Protein AF-A0A7V2SW60-F1 (afdb_monomer_lite)

Radius of gyration: 20.97 Å; chains: 1; bounding box: 50×70×47 Å

Sequence (170 aa):
MKTIRQTLILSFCLVLLAACQKANKKLVVEPDNLNSLYTKTAQTLFTARPTSATMLGVDKDLAGGNYNNRLEDYSPKSENQLRQSLLNLNIAYKKNKNNDVNKDVMQVLSRYFAGNEEFPIGYIDTWMGLSPFIVNQINGPLIDVPNIMITNQQINDIKDAKDYIARLDH

Structure (mmCIF, N/CA/C/O backbone):
data_AF-A0A7V2SW60-F1
#
_entry.id   AF-A0A7V2SW60-F1
#
loop_
_atom_site.group_PDB
_atom_site.id
_atom_site.type_symbol
_atom_site.label_atom_id
_atom_site.label_alt_id
_atom_site.label_comp_id
_atom_site.label_asym_id
_atom_site.label_entity_id
_atom_site.label_seq_id
_atom_site.pdbx_PDB_ins_code
_atom_site.Cartn_x
_atom_site.Cartn_y
_atom_site.Cartn_z
_atom_site.occupancy
_atom_site.B_iso_or_equiv
_atom_site.auth_seq_id
_atom_site.auth_comp_id
_atom_site.auth_asym_id
_atom_site.auth_atom_id
_atom_site.pdbx_PDB_model_num
ATOM 1 N N . MET A 1 1 ? -26.008 -54.255 8.863 1.00 52.81 1 MET A N 1
ATOM 2 C CA . MET A 1 1 ? -25.681 -53.389 7.699 1.00 52.81 1 MET A CA 1
ATOM 3 C C . MET A 1 1 ? -26.043 -51.902 7.846 1.00 52.81 1 MET A C 1
ATOM 5 O O . MET A 1 1 ? -25.501 -51.115 7.083 1.00 52.81 1 MET A O 1
ATOM 9 N N . LYS A 1 2 ? -26.904 -51.469 8.788 1.00 49.66 2 LYS A N 1
ATOM 10 C CA . LYS A 1 2 ? -27.231 -50.032 8.976 1.00 49.66 2 LYS A CA 1
ATOM 11 C C . LYS A 1 2 ? -26.150 -49.219 9.714 1.00 49.66 2 LYS A C 1
ATOM 13 O O . LYS A 1 2 ? -26.006 -48.034 9.445 1.00 49.66 2 LYS A O 1
ATOM 18 N N . THR A 1 3 ? -25.351 -49.855 10.567 1.00 51.31 3 THR A N 1
ATOM 19 C CA . THR A 1 3 ? -24.321 -49.203 11.396 1.00 51.31 3 THR A CA 1
ATOM 20 C C . THR A 1 3 ? -23.065 -48.797 10.618 1.00 51.31 3 THR A C 1
ATOM 22 O O . THR A 1 3 ? -22.573 -47.694 10.807 1.00 51.31 3 THR A O 1
ATOM 25 N N . ILE A 1 4 ? -22.610 -49.604 9.652 1.00 52.66 4 ILE A N 1
ATOM 26 C CA . ILE A 1 4 ? -21.401 -49.316 8.847 1.00 52.66 4 ILE A CA 1
ATOM 27 C C . ILE A 1 4 ? -21.591 -48.086 7.935 1.00 52.66 4 ILE A C 1
ATOM 29 O O . ILE A 1 4 ? -20.662 -47.310 7.725 1.00 52.66 4 ILE A O 1
ATOM 33 N N . ARG A 1 5 ? -22.816 -47.852 7.438 1.00 48.59 5 ARG A N 1
ATOM 34 C CA . ARG A 1 5 ? -23.149 -46.677 6.612 1.00 48.59 5 ARG A CA 1
ATOM 35 C C . ARG A 1 5 ? -23.108 -45.367 7.406 1.00 48.59 5 ARG A C 1
ATOM 37 O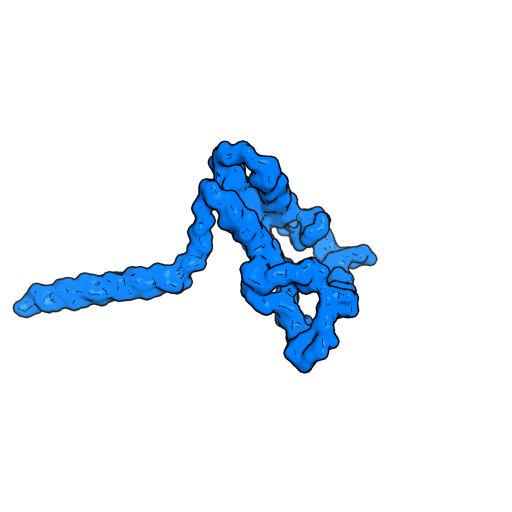 O . ARG A 1 5 ? -22.718 -44.347 6.853 1.00 48.59 5 ARG A O 1
ATOM 44 N N . GLN A 1 6 ? -23.474 -45.389 8.688 1.00 50.78 6 GLN A N 1
ATOM 45 C CA . GLN A 1 6 ? -23.457 -44.196 9.542 1.00 50.78 6 GLN A CA 1
ATOM 46 C C . GLN A 1 6 ? -22.033 -43.812 9.964 1.00 50.78 6 GLN A C 1
ATOM 48 O O . GLN A 1 6 ? -21.709 -42.627 9.998 1.00 50.78 6 GLN A O 1
ATOM 53 N N . THR A 1 7 ? -21.155 -44.793 10.192 1.00 50.09 7 THR A N 1
ATOM 54 C CA . THR A 1 7 ? -19.746 -44.537 10.530 1.00 50.09 7 THR A CA 1
ATOM 55 C C . THR A 1 7 ? -18.959 -43.974 9.340 1.00 50.09 7 THR A C 1
ATOM 57 O O . THR A 1 7 ? -18.138 -43.078 9.523 1.00 50.09 7 THR A O 1
ATOM 60 N N . LEU A 1 8 ? -19.251 -44.425 8.111 1.00 48.00 8 LEU A N 1
ATOM 61 C CA . LEU A 1 8 ? -18.600 -43.903 6.901 1.00 48.00 8 LEU A CA 1
ATOM 62 C C . LEU A 1 8 ? -18.995 -42.444 6.601 1.00 48.00 8 LEU A C 1
ATOM 64 O O . LEU A 1 8 ? -18.150 -41.645 6.205 1.00 48.00 8 LEU A O 1
ATOM 68 N N . ILE A 1 9 ? -20.264 -42.083 6.830 1.00 53.66 9 ILE A N 1
ATOM 69 C CA . ILE A 1 9 ? -20.776 -40.722 6.599 1.00 53.66 9 ILE A CA 1
ATOM 70 C C . ILE A 1 9 ? -20.208 -39.736 7.633 1.00 53.66 9 ILE A C 1
ATOM 72 O O . ILE A 1 9 ? -19.796 -38.638 7.261 1.00 53.66 9 ILE A O 1
ATOM 76 N N . LEU A 1 10 ? -20.094 -40.132 8.909 1.00 47.25 10 LEU A N 1
ATOM 77 C CA . LEU A 1 10 ? -19.478 -39.280 9.937 1.00 47.25 10 LEU A CA 1
ATOM 78 C C . LEU A 1 10 ? -17.982 -39.039 9.682 1.00 47.25 10 LEU A C 1
ATOM 80 O O . LEU A 1 10 ? -17.494 -37.928 9.884 1.00 47.25 10 LEU A O 1
ATOM 84 N N . SER A 1 11 ? -17.257 -40.059 9.214 1.00 48.78 11 SER A N 1
ATOM 85 C CA . SER A 1 11 ? -15.819 -39.949 8.944 1.00 48.78 11 SER A CA 1
ATOM 86 C C . SER A 1 11 ? -15.530 -39.070 7.716 1.00 48.78 11 SER A C 1
ATOM 88 O O . SER A 1 11 ? -14.591 -38.276 7.733 1.00 48.78 11 SER A O 1
ATOM 90 N N . PHE A 1 12 ? -16.395 -39.103 6.694 1.00 50.03 12 PHE A N 1
ATOM 91 C CA . PHE A 1 12 ? -16.271 -38.243 5.511 1.00 50.03 12 PHE A CA 1
ATOM 92 C C . PHE A 1 12 ? -16.594 -36.763 5.811 1.00 50.03 12 PHE A C 1
ATOM 94 O O . PHE A 1 12 ? -15.909 -35.870 5.312 1.00 50.03 12 PHE A O 1
ATOM 101 N N . CYS A 1 13 ? -17.563 -36.480 6.694 1.00 48.19 13 CYS A N 1
ATOM 102 C CA . CYS A 1 13 ? -17.843 -35.114 7.162 1.00 48.19 13 CYS A CA 1
ATOM 103 C C . CYS A 1 13 ? -16.690 -34.510 7.981 1.00 48.19 13 CYS A C 1
ATOM 105 O O . CYS A 1 13 ? -16.413 -33.318 7.851 1.00 48.19 13 CYS A O 1
ATOM 107 N N . LEU A 1 14 ? -15.987 -35.316 8.786 1.00 42.94 14 LEU A N 1
ATOM 108 C CA . LEU A 1 14 ? -14.852 -34.841 9.586 1.00 42.94 14 LEU A CA 1
ATOM 109 C C . LEU A 1 14 ? -13.649 -34.447 8.706 1.00 42.94 14 LEU A C 1
ATOM 111 O O . LEU A 1 14 ? -12.976 -33.453 8.976 1.00 42.94 14 LEU A O 1
ATOM 115 N N . VAL A 1 15 ? -13.419 -35.183 7.612 1.00 52.25 15 VAL A N 1
ATOM 116 C CA . VAL A 1 15 ? -12.352 -34.892 6.637 1.00 52.25 15 VAL A CA 1
ATOM 117 C C . VAL A 1 15 ? -12.682 -33.654 5.792 1.00 52.25 15 VAL A C 1
ATOM 119 O O . VAL A 1 15 ? -11.799 -32.833 5.541 1.00 52.25 15 VAL A O 1
ATOM 122 N N . LEU A 1 16 ? -13.953 -33.455 5.420 1.00 46.47 16 LEU A N 1
ATOM 123 C CA . LEU A 1 16 ? -14.405 -32.248 4.716 1.00 46.47 16 LEU A CA 1
ATOM 124 C C . LEU A 1 16 ? -14.306 -30.981 5.586 1.00 46.47 16 LEU A C 1
ATOM 126 O O . LEU A 1 16 ? -13.884 -29.939 5.083 1.00 46.47 16 LEU A O 1
ATOM 130 N N . LEU A 1 17 ? -14.606 -31.060 6.891 1.00 47.12 17 LEU A N 1
ATOM 131 C CA . LEU A 1 17 ? -14.410 -29.928 7.812 1.00 47.12 17 LEU A CA 1
ATOM 132 C C . LEU A 1 17 ? -12.924 -29.563 7.980 1.00 47.12 17 LEU A C 1
ATOM 134 O O . LEU A 1 17 ? -12.575 -28.382 7.945 1.00 47.12 17 LEU A O 1
ATOM 138 N N . ALA A 1 18 ? -12.042 -30.561 8.103 1.00 47.75 18 ALA A N 1
ATOM 139 C CA . ALA A 1 18 ? -10.600 -30.335 8.233 1.00 47.75 18 ALA A CA 1
ATOM 140 C C . ALA A 1 18 ? -9.973 -29.749 6.950 1.00 47.75 18 ALA A C 1
ATOM 142 O O . ALA A 1 18 ? -9.077 -28.902 7.018 1.00 47.75 18 ALA A O 1
ATOM 143 N N . ALA A 1 19 ? -10.467 -30.147 5.773 1.00 45.44 19 ALA A N 1
ATOM 144 C CA . ALA A 1 19 ? -10.042 -29.584 4.491 1.00 45.44 19 ALA A CA 1
ATOM 145 C C . ALA A 1 19 ? -10.507 -28.125 4.312 1.00 45.44 19 ALA A C 1
ATOM 147 O O . ALA A 1 19 ? -9.757 -27.296 3.793 1.00 45.44 19 ALA A O 1
ATOM 148 N N . CYS A 1 20 ? -11.697 -27.780 4.814 1.00 35.91 20 CYS A N 1
ATOM 149 C CA . CYS A 1 20 ? -12.232 -26.421 4.732 1.00 35.91 20 CYS A CA 1
ATOM 150 C C . CYS A 1 20 ? -11.502 -25.429 5.664 1.00 35.91 20 CYS A C 1
ATOM 152 O O . CYS A 1 20 ? -11.390 -24.248 5.339 1.00 35.91 20 CYS A O 1
ATOM 154 N N . GLN A 1 21 ? -10.939 -25.902 6.785 1.00 39.88 21 GLN A N 1
ATOM 155 C CA . GLN A 1 21 ? -10.110 -25.087 7.688 1.00 39.88 21 GLN A CA 1
ATOM 156 C C . GLN A 1 21 ? -8.733 -24.741 7.103 1.00 39.88 21 GLN A C 1
ATOM 158 O O . GLN A 1 21 ? -8.238 -23.633 7.309 1.00 39.88 21 GLN A O 1
ATOM 163 N N . LYS A 1 22 ? -8.112 -25.651 6.341 1.00 38.94 22 LYS A N 1
ATOM 164 C CA . LYS A 1 22 ? -6.801 -25.398 5.714 1.00 38.94 22 LYS A CA 1
ATOM 165 C C . LYS A 1 22 ? -6.857 -24.354 4.594 1.00 38.94 22 LYS A C 1
ATOM 167 O O . LYS A 1 22 ? -5.871 -23.654 4.384 1.00 38.94 22 LYS A O 1
ATOM 172 N N . ALA A 1 23 ? -7.995 -24.223 3.911 1.00 36.00 23 ALA A N 1
ATOM 173 C CA . ALA A 1 23 ? -8.157 -23.315 2.773 1.00 36.00 23 ALA A CA 1
ATOM 174 C C . ALA A 1 23 ? -8.436 -21.851 3.163 1.00 36.00 23 ALA A C 1
ATOM 176 O O . ALA A 1 23 ? -8.373 -20.972 2.309 1.00 36.00 23 ALA A O 1
ATOM 177 N N . ASN A 1 24 ? -8.728 -21.562 4.437 1.00 37.53 24 ASN A N 1
ATOM 178 C CA . ASN A 1 24 ? -9.127 -20.224 4.873 1.00 37.53 24 ASN A CA 1
ATOM 179 C C . ASN A 1 24 ? -8.375 -19.794 6.133 1.00 37.53 24 ASN A C 1
ATOM 181 O O . ASN A 1 24 ? -8.967 -19.418 7.145 1.00 37.53 24 ASN A O 1
ATOM 185 N N . LYS A 1 25 ? -7.039 -19.820 6.070 1.00 37.06 25 LYS A N 1
ATOM 186 C CA . LYS A 1 25 ? -6.191 -19.140 7.054 1.00 37.06 25 LYS A CA 1
ATOM 187 C C . LYS A 1 25 ? -6.285 -17.624 6.827 1.00 37.06 25 LYS A C 1
ATOM 189 O O . LYS A 1 25 ? -5.309 -16.969 6.477 1.00 37.06 25 LYS A O 1
ATOM 194 N N . LYS A 1 26 ? -7.478 -17.047 7.021 1.00 41.44 26 LYS A N 1
ATOM 195 C CA . LYS A 1 26 ? -7.587 -15.637 7.397 1.00 41.44 26 LYS A CA 1
ATOM 196 C C . LYS A 1 26 ? -6.739 -15.505 8.653 1.00 41.44 26 LYS A C 1
ATOM 198 O O . LYS A 1 26 ? -6.995 -16.201 9.630 1.00 41.44 26 LYS A O 1
ATOM 203 N N . LEU A 1 27 ? -5.698 -14.679 8.592 1.00 43.12 27 LEU A N 1
ATOM 204 C CA . LEU A 1 27 ? -4.922 -14.286 9.763 1.00 43.12 27 LEU A CA 1
ATOM 205 C C . LEU A 1 27 ? -5.915 -13.831 10.838 1.00 43.12 27 LEU A C 1
ATOM 207 O O . LEU A 1 27 ? -6.536 -12.779 10.697 1.00 43.12 27 LEU A O 1
ATOM 211 N N . VAL A 1 28 ? -6.127 -14.678 11.846 1.00 48.09 28 VAL A N 1
ATOM 212 C CA . VAL A 1 28 ? -6.912 -14.341 13.028 1.00 48.09 28 VAL A CA 1
ATOM 213 C C . VAL A 1 28 ? -6.082 -13.300 13.758 1.00 48.09 28 VAL A C 1
ATOM 215 O O . VAL A 1 28 ? -5.005 -13.598 14.265 1.00 48.09 28 VAL A O 1
ATOM 218 N N . VAL A 1 29 ? -6.534 -12.055 13.701 1.00 56.75 29 VAL A N 1
ATOM 219 C CA . VAL A 1 29 ? -5.916 -10.958 14.433 1.00 56.75 29 VAL A CA 1
ATOM 220 C C . VAL A 1 29 ? -6.481 -11.024 15.842 1.00 56.75 29 VAL A C 1
ATOM 222 O O . VAL A 1 29 ? -7.654 -10.714 16.044 1.00 56.75 29 VAL A O 1
ATOM 225 N N . GLU A 1 30 ? -5.674 -11.465 16.801 1.00 60.97 30 GLU A N 1
ATOM 226 C CA . GLU A 1 30 ? -6.045 -11.369 18.209 1.00 60.97 30 GLU A CA 1
ATOM 227 C C . GLU A 1 30 ? -5.934 -9.899 18.631 1.00 60.97 30 GLU A C 1
ATOM 229 O O . GLU A 1 30 ? -4.830 -9.348 18.621 1.00 60.97 30 GLU A O 1
ATOM 234 N N . PRO A 1 31 ? -7.051 -9.232 18.969 1.00 62.19 31 PRO A N 1
ATOM 235 C CA . PRO A 1 31 ? -7.059 -7.795 19.217 1.00 62.19 31 PRO A CA 1
ATOM 236 C C . PRO A 1 31 ? -6.196 -7.390 20.415 1.00 62.19 31 PRO A C 1
ATOM 238 O O . PRO A 1 31 ? -5.814 -6.229 20.485 1.00 62.19 31 PRO A O 1
ATOM 241 N N . ASP A 1 32 ? -5.848 -8.318 21.310 1.00 72.62 32 ASP A N 1
ATOM 242 C CA . ASP A 1 32 ? -5.020 -8.055 22.491 1.00 72.62 32 ASP A CA 1
ATOM 243 C C . ASP A 1 32 ? -3.508 -8.125 22.202 1.00 72.62 32 ASP A C 1
ATOM 245 O O . ASP A 1 32 ? -2.705 -7.549 22.942 1.00 72.62 32 ASP A O 1
ATOM 249 N N . ASN A 1 33 ? -3.102 -8.747 21.089 1.00 89.56 33 ASN A N 1
ATOM 250 C CA . ASN A 1 33 ? -1.702 -8.844 20.684 1.00 89.56 33 ASN A CA 1
ATOM 251 C C . ASN A 1 33 ? -1.306 -7.666 19.777 1.00 89.56 33 ASN A C 1
ATOM 253 O O . ASN A 1 33 ? -1.462 -7.705 18.553 1.00 89.56 33 ASN A O 1
ATOM 257 N N . LEU A 1 34 ? -0.744 -6.620 20.387 1.00 93.75 34 LEU A N 1
ATOM 258 C CA . LEU A 1 34 ? -0.319 -5.404 19.689 1.00 93.75 34 LEU A CA 1
ATOM 259 C C . LEU A 1 34 ? 0.704 -5.663 18.577 1.00 93.75 34 LEU A C 1
ATOM 261 O O . LEU A 1 34 ? 0.563 -5.103 17.493 1.00 93.75 34 LEU A O 1
ATOM 265 N N . ASN A 1 35 ? 1.672 -6.559 18.787 1.00 94.50 35 ASN A N 1
ATOM 266 C CA . ASN A 1 35 ? 2.663 -6.888 17.758 1.00 94.50 35 ASN A CA 1
ATOM 267 C C . ASN A 1 35 ? 2.001 -7.503 16.524 1.00 94.50 35 ASN A C 1
ATOM 269 O O . ASN A 1 35 ? 2.316 -7.120 15.400 1.00 94.50 35 ASN A O 1
ATOM 273 N N . SER A 1 36 ? 1.029 -8.399 16.726 1.00 94.31 36 SER A N 1
ATOM 274 C CA . SER A 1 36 ? 0.251 -8.967 15.621 1.00 94.31 36 SER A CA 1
ATOM 275 C C . SER A 1 36 ? -0.500 -7.882 14.846 1.00 94.31 36 SER A C 1
ATOM 277 O O . SER A 1 36 ? -0.478 -7.878 13.614 1.00 94.31 36 SER A O 1
ATOM 279 N N . LEU A 1 37 ? -1.106 -6.919 15.548 1.00 96.31 37 LEU A N 1
ATOM 280 C CA . LEU A 1 37 ? -1.773 -5.781 14.919 1.00 96.31 37 LEU A CA 1
ATOM 281 C C . LEU A 1 37 ? -0.795 -4.903 14.126 1.00 96.31 37 LEU A C 1
ATOM 283 O O . LEU A 1 37 ? -1.098 -4.531 12.991 1.00 96.31 37 LEU A O 1
ATOM 287 N N . TYR A 1 38 ? 0.376 -4.582 14.688 1.00 96.88 38 TYR A N 1
ATOM 288 C CA . TYR A 1 38 ? 1.412 -3.788 14.015 1.00 96.88 38 TYR A CA 1
ATOM 289 C C . TYR A 1 38 ? 1.875 -4.467 12.725 1.00 96.88 38 TYR A C 1
ATOM 291 O O . TYR A 1 38 ? 1.803 -3.868 11.649 1.00 96.88 38 TYR A O 1
ATOM 299 N N . THR A 1 39 ? 2.246 -5.748 12.811 1.00 96.50 39 THR A N 1
ATOM 300 C CA . THR A 1 39 ? 2.631 -6.562 11.654 1.00 96.50 39 THR A CA 1
ATOM 301 C C . THR A 1 39 ? 1.514 -6.607 10.619 1.00 96.50 39 THR A C 1
ATOM 303 O O . THR A 1 39 ? 1.768 -6.417 9.432 1.00 96.50 39 THR A O 1
ATOM 306 N N . LYS A 1 40 ? 0.261 -6.805 11.046 1.00 97.25 40 LYS A N 1
ATOM 307 C CA . LYS A 1 40 ? -0.870 -6.892 10.122 1.00 97.25 40 LYS A CA 1
ATOM 308 C C . LYS A 1 40 ? -1.149 -5.569 9.414 1.00 97.25 40 LYS A C 1
ATOM 310 O O . LYS A 1 40 ? -1.519 -5.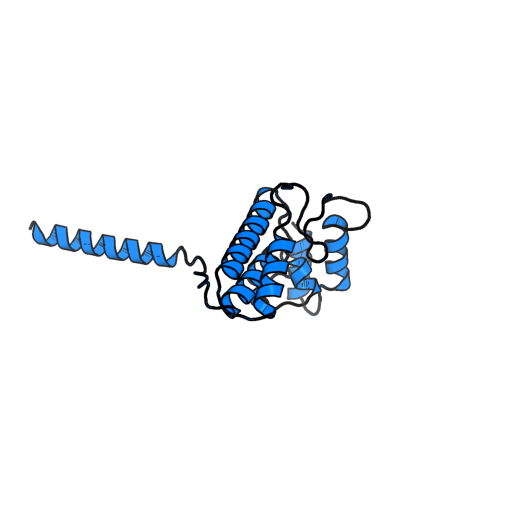589 8.240 1.00 97.25 40 LYS A O 1
ATOM 315 N N . THR A 1 41 ? -0.962 -4.441 10.092 1.00 97.88 41 THR A N 1
ATOM 316 C CA . THR A 1 41 ? -1.096 -3.107 9.493 1.00 97.88 41 THR A CA 1
ATOM 317 C C . THR A 1 41 ? -0.039 -2.882 8.421 1.00 97.88 41 THR A C 1
ATOM 319 O O . THR A 1 41 ? -0.398 -2.555 7.291 1.00 97.88 41 THR A O 1
ATOM 322 N N . ALA A 1 42 ? 1.232 -3.160 8.728 1.00 97.62 42 ALA A N 1
ATOM 323 C CA . ALA A 1 42 ? 2.315 -3.080 7.749 1.00 97.62 42 ALA A CA 1
ATOM 324 C C . ALA A 1 42 ? 2.059 -4.005 6.546 1.00 97.62 42 ALA A C 1
ATOM 326 O O . ALA A 1 42 ? 2.079 -3.550 5.406 1.00 97.62 42 ALA A O 1
ATOM 327 N N . GLN A 1 43 ? 1.697 -5.267 6.802 1.00 98.12 43 GLN A N 1
ATOM 328 C CA . GLN A 1 43 ? 1.340 -6.236 5.760 1.00 98.12 43 GLN A CA 1
ATOM 329 C C . GLN A 1 43 ? 0.195 -5.772 4.876 1.00 98.12 43 GLN A C 1
ATOM 331 O O . GLN A 1 43 ? 0.254 -5.941 3.661 1.00 98.12 43 GLN A O 1
ATOM 336 N N . THR A 1 44 ? -0.847 -5.196 5.468 1.00 98.38 44 THR A N 1
ATOM 337 C CA . THR A 1 44 ? -2.006 -4.707 4.719 1.00 98.38 44 THR A CA 1
ATOM 338 C C . THR A 1 44 ? -1.601 -3.576 3.777 1.00 98.38 44 THR A C 1
ATOM 340 O O . THR A 1 44 ? -1.989 -3.600 2.612 1.00 98.38 44 THR A O 1
ATOM 343 N N . LEU A 1 45 ? -0.780 -2.633 4.250 1.00 98.56 45 LEU A N 1
ATOM 344 C CA . LEU A 1 45 ? -0.326 -1.505 3.443 1.00 98.56 45 LEU A CA 1
ATOM 345 C C . LEU A 1 45 ? 0.659 -1.937 2.348 1.00 98.56 45 LEU A C 1
ATOM 347 O O . LEU A 1 45 ? 0.408 -1.697 1.171 1.00 98.56 45 LEU A O 1
ATOM 351 N N . PHE A 1 46 ? 1.752 -2.614 2.706 1.00 98.44 46 PHE A N 1
ATOM 352 C CA . PHE A 1 46 ? 2.838 -2.917 1.766 1.00 98.44 46 PHE A CA 1
ATOM 353 C C . PHE A 1 46 ? 2.525 -4.054 0.795 1.00 98.44 46 PHE A C 1
ATOM 355 O O . PHE A 1 46 ? 3.103 -4.101 -0.287 1.00 98.44 46 PHE A O 1
ATOM 362 N N . THR A 1 47 ? 1.564 -4.928 1.110 1.00 98.12 47 THR A N 1
ATOM 363 C CA . THR A 1 47 ? 1.045 -5.867 0.101 1.00 98.12 47 THR A CA 1
ATOM 364 C C . THR A 1 47 ? 0.286 -5.126 -1.002 1.00 98.12 47 THR A C 1
ATOM 366 O O . THR A 1 47 ? 0.372 -5.520 -2.162 1.00 98.12 47 THR A O 1
ATOM 369 N N . ALA A 1 48 ? -0.436 -4.054 -0.659 1.00 98.44 48 ALA A N 1
ATOM 370 C CA . ALA A 1 48 ? -1.165 -3.225 -1.620 1.00 98.44 48 ALA A CA 1
ATOM 371 C C . ALA A 1 48 ? -0.290 -2.143 -2.283 1.00 98.44 48 ALA A C 1
ATOM 373 O O . ALA A 1 48 ? -0.739 -1.508 -3.237 1.00 98.44 48 ALA A O 1
ATOM 374 N N . ARG A 1 49 ? 0.924 -1.913 -1.760 1.00 98.38 49 ARG A N 1
ATOM 375 C CA . ARG A 1 49 ? 1.895 -0.888 -2.188 1.00 98.38 49 ARG A CA 1
ATOM 376 C C . ARG A 1 49 ? 3.306 -1.469 -2.388 1.00 98.38 49 ARG A C 1
ATOM 378 O O . ARG A 1 49 ? 4.229 -1.105 -1.652 1.00 98.38 49 ARG A O 1
ATOM 385 N N . PRO A 1 50 ? 3.490 -2.417 -3.330 1.00 98.06 50 PRO A N 1
ATOM 386 C CA . PRO A 1 50 ? 4.770 -3.089 -3.553 1.00 98.06 50 PRO A CA 1
ATOM 387 C C . PRO A 1 50 ? 5.913 -2.173 -4.028 1.00 98.06 50 PRO A C 1
ATOM 389 O O . PRO A 1 50 ? 7.075 -2.492 -3.782 1.00 98.06 50 PRO A O 1
ATOM 392 N N . THR A 1 51 ? 5.645 -1.049 -4.691 1.00 97.81 51 THR A N 1
ATOM 393 C CA . THR A 1 51 ? 6.692 -0.091 -5.091 1.00 97.81 51 THR A CA 1
ATOM 394 C C . THR A 1 51 ? 7.133 0.757 -3.905 1.00 97.81 51 THR A C 1
ATOM 396 O O . THR A 1 51 ? 8.334 0.920 -3.700 1.00 97.81 51 THR A O 1
ATOM 399 N N . SER A 1 52 ? 6.219 1.163 -3.018 1.00 98.12 52 SER A N 1
ATOM 400 C CA . SER A 1 52 ? 6.593 1.761 -1.727 1.00 98.12 52 SER A CA 1
ATOM 401 C C . SER A 1 52 ? 7.415 0.791 -0.870 1.00 98.12 52 SER A C 1
ATOM 403 O O . SER A 1 52 ? 8.363 1.203 -0.205 1.00 98.12 52 SER A O 1
ATOM 405 N N . ALA A 1 53 ? 7.097 -0.509 -0.917 1.00 98.25 53 ALA A N 1
ATOM 406 C CA . ALA A 1 53 ? 7.902 -1.555 -0.286 1.00 98.25 53 ALA A CA 1
ATOM 407 C C . ALA A 1 53 ? 9.335 -1.609 -0.860 1.00 98.25 53 ALA A C 1
ATOM 409 O O . ALA A 1 53 ? 10.288 -1.695 -0.086 1.00 98.25 53 ALA A O 1
ATOM 410 N N . THR A 1 54 ? 9.498 -1.475 -2.185 1.00 98.25 54 THR A N 1
ATOM 411 C CA . THR A 1 54 ? 10.813 -1.307 -2.838 1.00 98.25 54 THR A CA 1
ATOM 412 C C . THR A 1 54 ? 11.530 -0.050 -2.368 1.00 98.25 54 THR A C 1
ATOM 414 O O . THR A 1 54 ? 12.689 -0.133 -1.977 1.00 98.25 54 THR A O 1
ATOM 417 N N . MET A 1 55 ? 10.849 1.097 -2.369 1.00 98.00 55 MET A N 1
ATOM 418 C CA . MET A 1 55 ? 11.427 2.381 -1.970 1.00 98.00 55 MET A CA 1
ATOM 419 C C . MET A 1 55 ? 12.009 2.336 -0.552 1.00 98.00 55 MET A C 1
ATOM 421 O O . MET A 1 55 ? 13.095 2.861 -0.315 1.00 98.00 55 MET A O 1
ATOM 425 N N . LEU A 1 56 ? 11.289 1.701 0.376 1.00 97.31 56 LEU A N 1
ATOM 426 C CA . LEU A 1 56 ? 11.652 1.629 1.792 1.00 97.31 56 LEU A CA 1
ATOM 427 C C . LEU A 1 56 ? 12.523 0.416 2.153 1.00 97.31 56 LEU A C 1
ATOM 429 O O . LEU A 1 56 ? 12.982 0.330 3.289 1.00 97.31 56 LEU A O 1
ATOM 433 N N . GLY A 1 57 ? 12.734 -0.528 1.230 1.00 97.06 57 GLY A N 1
ATOM 434 C CA . GLY A 1 57 ? 13.501 -1.749 1.491 1.00 97.06 57 GLY A CA 1
ATOM 435 C C . GLY A 1 57 ? 12.885 -2.641 2.573 1.00 97.06 57 GLY A C 1
ATOM 436 O O . GLY A 1 57 ? 13.611 -3.212 3.382 1.00 97.06 57 GLY A O 1
ATOM 437 N N . VAL A 1 58 ? 11.551 -2.740 2.628 1.00 96.06 58 VAL A N 1
ATOM 438 C CA . VAL A 1 58 ? 10.860 -3.499 3.688 1.00 96.06 58 VAL A CA 1
ATOM 439 C C . VAL A 1 58 ? 11.114 -5.004 3.573 1.00 96.06 58 VAL A C 1
ATOM 441 O O . VAL A 1 58 ? 11.311 -5.541 2.479 1.00 96.06 58 VAL A O 1
ATOM 444 N N . ASP A 1 59 ? 11.022 -5.720 4.692 1.00 96.38 59 ASP A N 1
ATOM 445 C CA . ASP A 1 59 ? 11.088 -7.180 4.679 1.00 96.38 59 ASP A CA 1
ATOM 446 C C . ASP A 1 59 ? 9.978 -7.783 3.808 1.00 96.38 59 ASP A C 1
ATOM 448 O O . ASP A 1 59 ? 8.810 -7.389 3.875 1.00 96.38 59 ASP A O 1
ATOM 452 N N . LYS A 1 60 ? 10.323 -8.797 3.007 1.00 95.25 60 LYS A N 1
ATOM 453 C CA . LYS A 1 60 ? 9.384 -9.452 2.076 1.00 95.25 60 LYS A CA 1
ATOM 454 C C . LYS A 1 60 ? 8.155 -10.023 2.789 1.00 95.25 60 LYS A C 1
ATOM 456 O O . LYS A 1 60 ? 7.048 -9.944 2.258 1.00 95.25 60 LYS A O 1
ATOM 461 N N . ASP A 1 61 ? 8.315 -10.522 4.011 1.00 93.81 61 ASP A N 1
ATOM 462 C CA . ASP A 1 61 ? 7.211 -11.053 4.822 1.00 93.81 61 ASP A CA 1
ATOM 463 C C . ASP A 1 61 ? 6.221 -9.964 5.272 1.00 93.81 61 ASP A C 1
ATOM 465 O O . ASP A 1 61 ? 5.040 -10.247 5.504 1.00 93.81 61 ASP A O 1
ATOM 469 N N . LEU A 1 62 ? 6.667 -8.706 5.343 1.00 94.25 62 LEU A N 1
ATOM 470 C CA . LEU A 1 62 ? 5.818 -7.543 5.608 1.00 94.25 62 LEU A CA 1
ATOM 471 C C . LEU A 1 62 ? 5.149 -6.990 4.347 1.00 94.25 62 LEU A C 1
ATOM 473 O O . LEU A 1 62 ? 4.275 -6.146 4.464 1.00 94.25 62 LEU A O 1
ATOM 477 N N . ALA A 1 63 ? 5.501 -7.474 3.160 1.00 95.69 63 ALA A N 1
ATOM 478 C CA . ALA A 1 63 ? 4.927 -7.039 1.886 1.00 95.69 63 ALA A CA 1
ATOM 479 C C . ALA A 1 63 ? 4.207 -8.178 1.136 1.00 95.69 63 ALA A C 1
ATOM 481 O O . A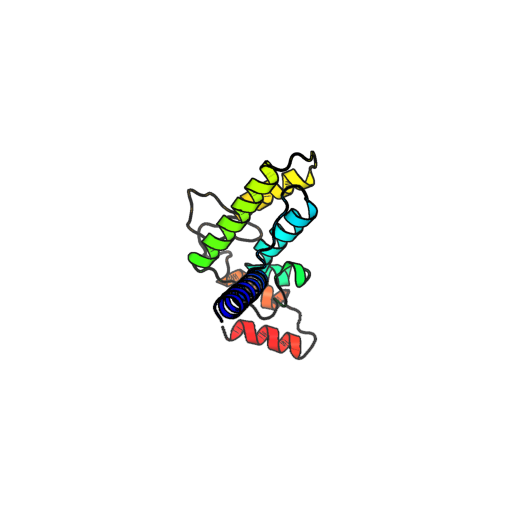LA A 1 63 ? 3.904 -8.072 -0.055 1.00 95.69 63 ALA A O 1
ATOM 482 N N . GLY A 1 64 ? 3.928 -9.292 1.821 1.00 91.94 64 GLY A N 1
ATOM 483 C CA . GLY A 1 64 ? 3.209 -10.430 1.244 1.00 91.94 64 GLY A CA 1
ATOM 484 C C . GLY A 1 64 ? 4.031 -11.235 0.231 1.00 91.94 64 GLY A C 1
ATOM 485 O O . GLY A 1 64 ? 3.461 -11.815 -0.690 1.00 91.94 64 GLY A O 1
ATOM 486 N N . GLY A 1 65 ? 5.358 -11.258 0.380 1.00 94.75 65 GLY A N 1
ATOM 487 C CA . GLY A 1 65 ? 6.295 -11.987 -0.474 1.00 94.75 65 GLY A CA 1
ATOM 488 C C . GLY A 1 65 ? 7.168 -11.071 -1.333 1.00 94.75 65 GLY A C 1
ATOM 489 O O . GLY A 1 65 ? 7.310 -9.879 -1.063 1.00 94.75 65 GLY A O 1
ATOM 490 N N . ASN A 1 66 ? 7.776 -11.627 -2.387 1.00 95.38 66 ASN A N 1
ATOM 491 C CA . ASN A 1 66 ? 8.597 -10.843 -3.314 1.00 95.38 66 ASN A CA 1
ATOM 492 C C . ASN A 1 66 ? 7.755 -9.723 -3.943 1.00 95.38 66 ASN A C 1
ATOM 494 O O . ASN A 1 66 ? 6.714 -9.993 -4.534 1.00 95.38 66 ASN A O 1
ATOM 498 N N . TYR A 1 67 ? 8.167 -8.468 -3.779 1.00 96.94 67 TYR A N 1
ATOM 499 C CA . TYR A 1 67 ? 7.426 -7.298 -4.267 1.00 96.94 67 TYR A CA 1
ATOM 500 C C . TYR A 1 67 ? 8.117 -6.580 -5.427 1.00 96.94 67 TYR A C 1
ATOM 502 O O . TYR A 1 67 ? 7.438 -5.873 -6.164 1.00 96.94 67 TYR A O 1
ATOM 510 N N . ASN A 1 68 ? 9.418 -6.804 -5.649 1.00 97.31 68 ASN A N 1
ATOM 511 C CA . ASN A 1 68 ? 10.189 -6.141 -6.711 1.00 97.31 68 ASN A CA 1
ATOM 512 C C . ASN A 1 68 ? 9.722 -6.479 -8.138 1.00 97.31 68 ASN A C 1
ATOM 514 O O . ASN A 1 68 ? 10.104 -5.787 -9.071 1.00 97.31 68 ASN A O 1
ATOM 518 N N . ASN A 1 69 ? 8.880 -7.502 -8.298 1.00 97.19 69 ASN A N 1
ATOM 519 C CA . ASN A 1 69 ? 8.264 -7.909 -9.561 1.00 97.19 69 ASN A CA 1
ATOM 520 C C . ASN A 1 69 ? 6.755 -7.613 -9.640 1.00 97.19 69 ASN A C 1
ATOM 522 O O . ASN A 1 69 ? 6.074 -8.176 -10.489 1.00 97.19 69 ASN A O 1
ATOM 526 N N . ARG A 1 70 ? 6.206 -6.820 -8.714 1.00 97.06 70 ARG A N 1
ATOM 527 C CA . ARG A 1 70 ? 4.771 -6.504 -8.648 1.00 97.06 70 ARG A CA 1
ATOM 528 C C . ARG A 1 70 ? 4.542 -5.003 -8.729 1.00 97.06 70 ARG A C 1
ATOM 530 O O . ARG A 1 70 ? 5.343 -4.236 -8.189 1.00 97.06 70 ARG A O 1
ATOM 537 N N . LEU A 1 71 ? 3.428 -4.627 -9.347 1.00 97.00 71 LEU A N 1
ATOM 538 C CA . LEU A 1 71 ? 2.860 -3.282 -9.316 1.00 97.00 71 LEU A CA 1
ATOM 539 C C . LEU A 1 71 ? 1.621 -3.236 -8.416 1.00 97.00 71 LEU A C 1
ATOM 541 O O . LEU A 1 71 ? 1.002 -4.261 -8.120 1.00 97.00 71 LEU A O 1
ATOM 545 N N . GLU A 1 72 ? 1.287 -2.036 -7.957 1.00 96.38 72 GLU A N 1
ATOM 546 C CA . GLU A 1 72 ? 0.041 -1.725 -7.268 1.00 96.38 72 GLU A CA 1
ATOM 547 C C . GLU A 1 72 ? -1.190 -1.974 -8.147 1.00 96.38 72 GLU A C 1
ATOM 549 O O . GLU A 1 72 ? -1.209 -1.634 -9.328 1.00 96.38 72 GLU A O 1
ATOM 554 N N . ASP A 1 73 ? -2.273 -2.454 -7.534 1.00 97.31 73 ASP A N 1
ATOM 555 C CA . ASP A 1 73 ? -3.615 -2.419 -8.121 1.00 97.31 73 ASP A CA 1
ATOM 556 C C . ASP A 1 73 ? -4.390 -1.240 -7.516 1.00 97.31 73 ASP A C 1
ATOM 558 O O . ASP A 1 73 ? -4.777 -1.279 -6.345 1.00 97.31 73 ASP A O 1
ATOM 562 N N . TYR A 1 74 ? -4.618 -0.199 -8.319 1.00 97.62 74 TYR A N 1
ATOM 563 C CA . TYR A 1 74 ? -5.402 0.988 -7.953 1.00 97.62 74 TYR A CA 1
ATOM 564 C C . TYR A 1 74 ? -6.863 0.930 -8.425 1.00 97.62 74 TYR A C 1
ATOM 566 O O . TYR A 1 74 ? -7.557 1.948 -8.452 1.00 97.62 74 TYR A O 1
ATOM 574 N N . SER A 1 75 ? -7.364 -0.244 -8.821 1.00 97.69 75 SER A N 1
ATOM 575 C CA . SER A 1 75 ? -8.774 -0.399 -9.171 1.00 97.69 75 SER A CA 1
ATOM 576 C C . SER A 1 75 ? -9.679 -0.015 -7.990 1.00 97.69 75 SER A C 1
ATOM 578 O O . SER A 1 75 ? -9.310 -0.224 -6.828 1.00 97.69 75 SER A O 1
ATOM 580 N N . PRO A 1 76 ? -10.915 0.463 -8.240 1.00 96.81 76 PRO A N 1
ATOM 581 C CA . PRO A 1 76 ? -11.849 0.813 -7.167 1.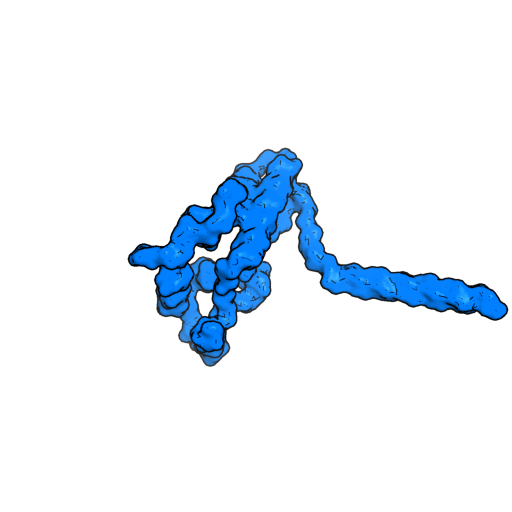00 96.81 76 PRO A CA 1
ATOM 582 C C . PRO A 1 76 ? -12.070 -0.319 -6.155 1.00 96.81 76 PRO A C 1
ATOM 584 O O . PRO A 1 76 ? -12.248 -0.084 -4.960 1.00 96.81 76 PRO A O 1
ATOM 587 N N . LYS A 1 77 ? -12.030 -1.571 -6.630 1.00 97.88 77 LYS A N 1
ATOM 588 C CA . LYS A 1 77 ? -12.145 -2.759 -5.786 1.00 97.88 77 LYS A CA 1
ATOM 589 C C . LYS A 1 77 ? -10.950 -2.890 -4.842 1.00 97.88 77 LYS A C 1
ATOM 591 O O . LYS A 1 77 ? -11.169 -3.096 -3.650 1.00 97.88 77 LYS A O 1
ATOM 596 N N . SER A 1 78 ? -9.729 -2.789 -5.365 1.00 98.12 78 SER A N 1
ATOM 597 C CA . SER A 1 78 ? -8.500 -2.897 -4.576 1.00 98.12 78 SER A CA 1
ATOM 598 C C . SER A 1 78 ? -8.383 -1.756 -3.560 1.00 98.12 78 SER A C 1
ATOM 600 O O . SER A 1 78 ? -8.187 -2.012 -2.371 1.00 98.12 78 SER A O 1
ATOM 602 N N . GLU A 1 79 ? -8.650 -0.512 -3.974 1.00 98.56 79 GLU A N 1
ATOM 603 C CA . GLU A 1 79 ? -8.640 0.645 -3.069 1.00 98.56 79 GLU A CA 1
ATOM 604 C C . GLU A 1 79 ? -9.649 0.490 -1.929 1.00 98.56 79 GLU A C 1
ATOM 606 O O . GLU A 1 79 ? -9.310 0.680 -0.759 1.00 98.56 79 GLU A O 1
ATOM 611 N N . ASN A 1 80 ? -10.879 0.070 -2.234 1.00 97.88 80 ASN A N 1
ATOM 612 C CA . ASN A 1 80 ? -11.873 -0.187 -1.197 1.00 97.88 80 ASN A CA 1
ATOM 613 C C . ASN A 1 80 ? -11.431 -1.321 -0.255 1.00 97.88 80 ASN A C 1
ATOM 615 O O . ASN A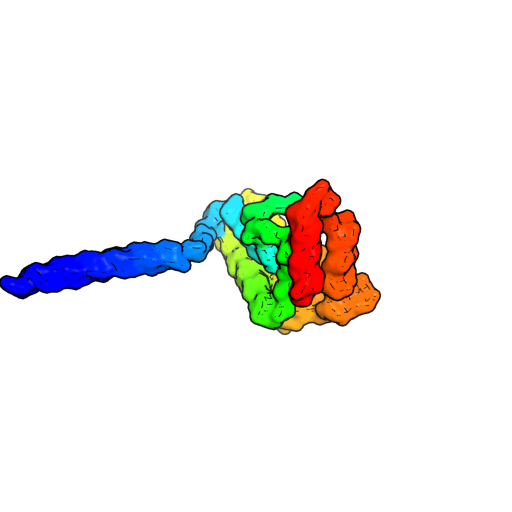 1 80 ? -11.595 -1.215 0.959 1.00 97.88 80 ASN A O 1
ATOM 619 N N . GLN A 1 81 ? -10.838 -2.398 -0.778 1.00 98.38 81 GLN A N 1
ATOM 620 C CA . GLN A 1 81 ? -10.331 -3.497 0.050 1.00 98.38 81 GLN A CA 1
ATOM 621 C C . GLN A 1 81 ? -9.213 -3.050 1.001 1.00 98.38 81 GLN A C 1
ATOM 623 O O . GLN A 1 81 ? -9.239 -3.425 2.178 1.00 98.38 81 GLN A O 1
ATOM 628 N N . LEU A 1 82 ? -8.267 -2.236 0.523 1.00 98.69 82 LEU A N 1
ATOM 629 C CA . LEU A 1 82 ? -7.196 -1.660 1.336 1.00 98.69 82 LEU A CA 1
ATOM 630 C C . LEU A 1 82 ? -7.772 -0.790 2.459 1.00 98.69 82 LEU A C 1
ATOM 632 O O . LEU A 1 82 ? -7.503 -1.038 3.639 1.00 98.69 82 LEU A O 1
ATOM 636 N N . ARG A 1 83 ? -8.622 0.179 2.101 1.00 98.69 83 ARG A N 1
ATOM 637 C CA . ARG A 1 83 ? -9.223 1.128 3.049 1.00 98.69 83 ARG A CA 1
ATOM 638 C C . ARG A 1 83 ? -10.035 0.422 4.129 1.00 98.69 83 ARG A C 1
ATOM 640 O O . ARG A 1 83 ? -9.836 0.675 5.315 1.00 98.69 83 ARG A O 1
ATOM 647 N N . GLN A 1 84 ? -10.885 -0.528 3.740 1.00 98.50 84 GLN A N 1
ATOM 648 C CA . GLN A 1 84 ? -11.692 -1.297 4.689 1.00 98.50 84 GLN A CA 1
ATOM 649 C C . GLN A 1 84 ? -10.835 -2.172 5.607 1.00 98.50 84 GLN A C 1
ATOM 651 O O . GLN A 1 84 ? -11.124 -2.309 6.796 1.00 98.50 84 GLN A O 1
ATOM 656 N N . SER A 1 85 ? -9.752 -2.756 5.091 1.00 98.50 85 SER A N 1
ATOM 657 C CA . SER A 1 85 ? -8.836 -3.557 5.909 1.00 98.50 85 SER A CA 1
ATOM 658 C C . SER A 1 85 ? -8.140 -2.705 6.973 1.00 98.50 85 SER A C 1
ATOM 660 O O . SER A 1 85 ? -8.078 -3.105 8.136 1.00 98.50 85 SER A O 1
ATOM 662 N N . LEU A 1 86 ? -7.690 -1.504 6.608 1.00 98.62 86 LEU A N 1
ATOM 663 C CA . LEU A 1 86 ? -7.061 -0.558 7.531 1.00 98.62 86 LEU A CA 1
ATOM 664 C C . LEU A 1 86 ? -8.055 0.033 8.540 1.00 98.62 86 LEU A C 1
ATOM 666 O O . LEU A 1 86 ? -7.724 0.164 9.718 1.00 98.62 86 LEU A O 1
ATOM 670 N N . LEU A 1 87 ? -9.297 0.299 8.130 1.00 98.25 87 LEU A N 1
ATOM 671 C CA . LEU A 1 87 ? -10.361 0.726 9.041 1.00 98.25 87 LEU A CA 1
ATOM 672 C C . LEU A 1 87 ? -10.689 -0.357 10.081 1.00 98.25 87 LEU A C 1
ATOM 674 O O . LEU A 1 87 ? -10.824 -0.066 11.269 1.00 98.25 87 LEU A O 1
ATOM 678 N N . ASN A 1 88 ? -10.753 -1.622 9.666 1.00 97.75 88 ASN A N 1
ATOM 679 C CA . ASN A 1 88 ? -10.962 -2.739 10.589 1.00 97.75 88 ASN A CA 1
ATOM 680 C C . ASN A 1 88 ? -9.817 -2.869 11.607 1.00 97.75 88 ASN A C 1
ATOM 682 O O . ASN A 1 88 ? -10.067 -3.140 12.784 1.00 97.75 88 ASN A O 1
ATOM 686 N N . LEU A 1 89 ? -8.574 -2.621 11.186 1.00 98.12 89 LEU A N 1
ATOM 687 C CA . LEU A 1 89 ? -7.419 -2.574 12.086 1.00 98.12 89 LEU A CA 1
ATOM 688 C C . LEU A 1 89 ? -7.499 -1.384 13.050 1.00 98.12 89 LEU A C 1
ATOM 690 O O . LEU A 1 89 ? -7.276 -1.561 14.246 1.00 98.12 89 LEU A O 1
ATOM 694 N N . ASN A 1 90 ? -7.920 -0.205 12.580 1.00 97.88 90 ASN A N 1
ATOM 695 C CA . ASN A 1 90 ? -8.194 0.946 13.444 1.00 97.88 90 ASN A CA 1
ATOM 696 C C . ASN A 1 90 ? -9.216 0.612 14.545 1.00 97.88 90 ASN A C 1
ATOM 698 O O . ASN A 1 90 ? -9.017 0.960 15.710 1.00 97.88 90 ASN A O 1
ATOM 702 N N . ILE A 1 91 ? -10.296 -0.091 14.193 1.00 96.88 91 ILE A N 1
ATOM 703 C CA . ILE A 1 91 ? -11.311 -0.548 15.152 1.00 96.88 91 ILE A CA 1
ATOM 704 C C . ILE A 1 91 ? -10.707 -1.531 16.164 1.00 96.88 91 ILE A C 1
ATOM 706 O O . ILE A 1 91 ? -11.034 -1.457 17.349 1.00 96.88 91 ILE A O 1
ATOM 710 N N . ALA A 1 92 ? -9.823 -2.433 15.732 1.00 96.50 92 ALA A N 1
ATOM 711 C CA . ALA A 1 92 ? -9.137 -3.355 16.633 1.00 96.50 92 ALA A CA 1
ATOM 712 C C . ALA A 1 92 ? -8.234 -2.611 17.635 1.00 96.50 92 ALA A C 1
ATOM 714 O O . ALA A 1 92 ? -8.336 -2.863 18.836 1.00 96.50 92 ALA A O 1
ATOM 715 N N . TYR A 1 93 ? -7.453 -1.622 17.183 1.00 96.69 93 TYR A N 1
ATOM 716 C CA . TYR A 1 93 ? -6.643 -0.781 18.073 1.00 96.69 93 TYR A CA 1
ATOM 717 C C . TYR A 1 93 ? -7.480 -0.011 19.105 1.00 96.69 93 TYR A C 1
ATOM 719 O O . TYR A 1 93 ? -7.078 0.081 20.263 1.00 96.69 93 TYR A O 1
ATOM 727 N N . LYS A 1 94 ? -8.660 0.497 18.719 1.00 95.25 94 LYS A N 1
ATOM 728 C CA . LYS A 1 94 ? -9.593 1.178 19.640 1.00 95.25 94 LYS A CA 1
ATOM 729 C C . LYS A 1 94 ? -10.163 0.248 20.714 1.00 95.25 94 LYS A C 1
ATOM 731 O O . LYS A 1 94 ? -10.498 0.695 21.811 1.00 95.25 94 LYS A O 1
ATOM 736 N N . LYS A 1 95 ? -10.344 -1.034 20.385 1.00 94.69 95 LYS A N 1
ATOM 737 C CA . LYS A 1 95 ? -10.876 -2.042 21.314 1.00 94.69 95 LYS A CA 1
ATOM 738 C C . LYS A 1 95 ? -9.817 -2.523 22.304 1.00 94.69 95 LYS A C 1
ATOM 740 O O . LYS A 1 95 ? -10.174 -2.791 23.451 1.00 94.69 95 LYS A O 1
ATOM 745 N N . ASN A 1 96 ? -8.557 -2.594 21.876 1.00 93.19 96 ASN A N 1
ATOM 746 C CA . ASN A 1 96 ? -7.432 -2.968 22.726 1.00 93.19 96 ASN A CA 1
ATOM 747 C C . ASN A 1 96 ? -7.271 -1.970 23.894 1.00 93.19 96 ASN A C 1
ATOM 749 O O . ASN A 1 96 ? -7.293 -0.753 23.699 1.00 93.19 96 ASN A O 1
ATOM 753 N N . LYS A 1 97 ? -7.145 -2.494 25.119 1.00 91.81 97 LYS A N 1
ATOM 754 C CA . LYS A 1 97 ? -7.118 -1.711 26.368 1.00 91.81 97 LYS A CA 1
ATOM 755 C C . LYS A 1 97 ? -5.715 -1.384 26.882 1.00 91.81 97 LYS A C 1
ATOM 757 O O . LYS A 1 97 ? -5.602 -0.698 27.894 1.00 91.81 97 LYS A O 1
ATOM 762 N N . ASN A 1 98 ? -4.666 -1.849 26.209 1.00 91.44 98 ASN A N 1
ATOM 763 C CA . ASN A 1 98 ? -3.289 -1.581 26.605 1.00 91.44 98 ASN A CA 1
ATOM 764 C C . ASN A 1 98 ? -2.996 -0.082 26.492 1.00 91.44 98 ASN A C 1
ATOM 766 O O . ASN A 1 98 ? -3.252 0.525 25.455 1.00 91.44 98 ASN A O 1
ATOM 770 N N . ASN A 1 99 ? -2.435 0.509 27.544 1.00 91.56 99 ASN A N 1
ATOM 771 C CA . ASN A 1 99 ? -1.980 1.895 27.526 1.00 91.56 99 ASN A CA 1
ATOM 772 C C . ASN A 1 99 ? -0.554 1.957 26.954 1.00 91.56 99 ASN A C 1
ATOM 774 O O . ASN A 1 99 ? 0.419 1.850 27.697 1.00 91.56 99 ASN A O 1
ATOM 778 N N . ASP A 1 100 ? -0.448 2.048 25.628 1.00 93.25 100 ASP A N 1
ATOM 779 C CA . ASP A 1 100 ? 0.808 2.074 24.871 1.00 93.25 100 ASP A CA 1
ATOM 780 C C . ASP A 1 100 ? 0.729 3.168 23.797 1.00 93.25 100 ASP A C 1
ATOM 782 O O . ASP A 1 100 ? -0.180 3.172 22.964 1.00 93.25 100 ASP A O 1
ATOM 786 N N . VAL A 1 101 ? 1.702 4.081 23.785 1.00 96.62 101 VAL A N 1
ATOM 787 C CA . VAL A 1 101 ? 1.762 5.170 22.800 1.00 96.62 101 VAL A CA 1
ATOM 788 C C . VAL A 1 101 ? 1.906 4.642 21.370 1.00 96.62 101 VAL A C 1
ATOM 790 O O . VAL A 1 101 ? 1.334 5.214 20.444 1.00 96.62 101 VAL A O 1
ATOM 793 N N . ASN A 1 102 ? 2.594 3.512 21.171 1.00 96.94 102 ASN A N 1
ATOM 794 C CA . ASN A 1 102 ? 2.742 2.901 19.851 1.00 96.94 102 ASN A CA 1
ATOM 795 C C . ASN A 1 102 ? 1.393 2.407 19.322 1.00 96.94 102 ASN A C 1
ATOM 797 O O . ASN A 1 102 ? 1.103 2.555 18.135 1.00 96.94 102 ASN A O 1
ATOM 801 N N . LYS A 1 103 ? 0.527 1.890 20.202 1.00 96.94 103 LYS A N 1
ATOM 802 C CA . LYS A 1 103 ? -0.843 1.504 19.842 1.00 96.94 103 LYS A CA 1
ATOM 803 C C . LYS A 1 103 ? -1.630 2.721 19.375 1.00 96.94 103 LYS A C 1
ATOM 805 O O . LYS A 1 103 ? -2.317 2.630 18.360 1.00 96.94 103 LYS A O 1
ATOM 810 N N . ASP A 1 104 ? -1.529 3.846 20.076 1.00 97.69 104 ASP A N 1
ATOM 811 C CA . ASP A 1 104 ? -2.250 5.070 19.712 1.00 97.69 104 ASP A CA 1
ATOM 812 C C . ASP A 1 104 ? -1.748 5.659 18.387 1.00 97.69 104 ASP A C 1
ATOM 814 O O . ASP A 1 104 ? -2.552 6.011 17.521 1.00 97.69 104 ASP A O 1
ATOM 818 N N . VAL A 1 105 ? -0.431 5.673 18.161 1.00 98.44 105 VAL A N 1
ATOM 819 C CA . VAL A 1 105 ? 0.159 6.075 16.874 1.00 98.44 105 VAL A CA 1
ATOM 820 C C . VAL A 1 105 ? -0.325 5.162 15.748 1.00 98.44 105 VAL A C 1
ATOM 822 O O . VAL A 1 105 ? -0.792 5.641 14.716 1.00 98.44 105 VAL A O 1
ATOM 825 N N . MET A 1 106 ? -0.295 3.845 15.946 1.00 98.25 106 MET A N 1
ATOM 826 C CA . MET A 1 106 ? -0.731 2.880 14.932 1.00 98.25 106 MET A CA 1
ATOM 827 C C . MET A 1 106 ? -2.246 2.913 14.694 1.00 98.25 106 MET A C 1
ATOM 829 O O . MET A 1 106 ? -2.706 2.716 13.565 1.00 98.25 106 MET A O 1
ATOM 833 N N . GLN A 1 107 ? -3.039 3.250 15.712 1.00 98.06 107 GLN A N 1
ATOM 834 C CA . GLN A 1 107 ? -4.452 3.570 15.549 1.00 98.06 107 GLN A CA 1
ATOM 835 C C . GLN A 1 107 ? -4.625 4.771 14.609 1.00 98.06 107 GLN A C 1
ATOM 837 O O . GLN A 1 107 ? -5.432 4.710 13.681 1.00 98.06 107 GLN A O 1
ATOM 842 N N . VAL A 1 108 ? -3.877 5.855 14.817 1.00 98.38 108 VAL A N 1
ATOM 843 C CA . VAL A 1 108 ? -3.951 7.043 13.954 1.00 98.38 108 VAL A CA 1
ATOM 844 C C . VAL A 1 108 ? -3.474 6.726 12.536 1.00 98.38 108 VAL A C 1
ATOM 846 O O . VAL A 1 108 ? -4.179 7.055 11.587 1.00 98.38 108 VAL A O 1
ATOM 849 N N . LEU A 1 109 ? -2.352 6.021 12.371 1.00 98.56 109 LEU A N 1
ATOM 850 C CA . LEU A 1 109 ? -1.810 5.661 11.054 1.00 98.56 109 LEU A CA 1
ATOM 851 C C . LEU A 1 109 ? -2.742 4.732 10.267 1.00 98.56 109 LEU A C 1
ATOM 853 O O . LEU A 1 109 ? -2.985 4.957 9.083 1.00 98.56 109 LEU A O 1
ATOM 857 N N . SER A 1 110 ? -3.328 3.725 10.919 1.00 98.38 110 SER A N 1
ATOM 858 C CA . SER A 1 110 ? -4.333 2.872 10.271 1.00 98.38 110 SER A CA 1
ATOM 859 C C . SER A 1 110 ? -5.566 3.672 9.839 1.00 98.38 110 SER A C 1
ATOM 861 O O . SER A 1 110 ? -6.092 3.438 8.755 1.00 98.38 110 SER A O 1
ATOM 863 N N . ARG A 1 111 ? -5.998 4.677 10.619 1.00 98.50 111 ARG A N 1
ATOM 864 C CA . ARG A 1 111 ? -7.077 5.588 10.197 1.00 98.50 111 ARG A CA 1
ATOM 865 C C . ARG A 1 111 ? -6.652 6.495 9.045 1.00 98.50 111 ARG A C 1
ATOM 867 O O . ARG A 1 111 ? -7.471 6.739 8.163 1.00 98.50 111 ARG A O 1
ATOM 874 N N . TYR A 1 112 ? -5.424 6.998 9.069 1.00 98.75 112 TYR A N 1
ATOM 875 C CA . TYR A 1 112 ? -4.867 7.892 8.056 1.00 98.75 112 TYR A CA 1
ATOM 876 C C . TYR A 1 112 ? -4.846 7.224 6.678 1.00 98.75 112 TYR A C 1
ATOM 878 O O . TYR A 1 112 ? -5.438 7.741 5.732 1.00 98.75 112 TYR A O 1
ATOM 886 N N . PHE A 1 113 ? -4.288 6.015 6.596 1.00 98.69 113 PHE A N 1
ATOM 887 C CA . PHE A 1 113 ? -4.244 5.241 5.355 1.00 98.69 113 PHE A CA 1
ATOM 888 C C . PHE A 1 113 ? -5.581 4.572 4.992 1.00 98.69 113 PHE A C 1
ATOM 890 O O . PHE A 1 113 ? -5.742 4.104 3.871 1.00 98.69 113 PHE A O 1
ATOM 897 N N . ALA A 1 114 ? -6.571 4.543 5.891 1.00 98.38 114 ALA A N 1
ATOM 898 C CA . ALA A 1 114 ? -7.937 4.154 5.529 1.00 98.38 114 ALA A CA 1
ATOM 899 C C . ALA A 1 114 ? -8.692 5.263 4.768 1.00 98.38 114 ALA A C 1
ATOM 901 O O . ALA A 1 114 ? -9.652 4.967 4.060 1.00 98.38 114 ALA A O 1
ATOM 902 N N . GLY A 1 115 ? -8.269 6.529 4.897 1.00 97.81 115 GLY A N 1
ATOM 903 C CA . GLY A 1 115 ? -8.928 7.679 4.270 1.00 97.81 115 GLY A CA 1
ATOM 904 C C . GLY A 1 115 ? -10.328 7.979 4.825 1.00 97.81 115 GLY A C 1
ATOM 905 O O . GLY A 1 115 ? -10.914 7.190 5.564 1.00 97.81 115 GLY A O 1
ATOM 906 N N . ASN A 1 116 ? -10.886 9.154 4.534 1.00 96.31 116 ASN A N 1
ATOM 907 C CA . ASN A 1 116 ? -12.230 9.498 5.009 1.00 96.31 116 ASN A CA 1
ATOM 908 C C . ASN A 1 116 ? -13.293 8.592 4.342 1.00 96.31 116 ASN A C 1
ATOM 910 O O . ASN A 1 116 ? -13.281 8.409 3.128 1.00 96.31 116 ASN A O 1
ATOM 914 N N . GLU A 1 117 ? -14.202 8.021 5.138 1.00 94.31 117 GLU A N 1
ATOM 915 C CA . GLU A 1 117 ? -15.241 7.084 4.678 1.00 94.31 117 GLU A CA 1
ATOM 916 C C . GLU A 1 117 ? -16.299 7.764 3.800 1.00 94.31 117 GLU A C 1
ATOM 918 O O . GLU A 1 117 ? -16.872 7.129 2.919 1.00 94.31 117 GLU A O 1
ATOM 923 N N . GLU A 1 118 ? -16.503 9.070 3.982 1.00 96.56 118 GLU A N 1
ATOM 924 C CA . GLU A 1 118 ? -17.381 9.888 3.138 1.00 96.56 118 GLU A CA 1
ATOM 925 C C . GLU A 1 118 ? -16.746 10.215 1.775 1.00 96.56 118 GLU A C 1
ATOM 927 O O . GLU A 1 118 ? -17.421 10.704 0.871 1.00 96.56 118 GLU A O 1
ATOM 932 N N . PHE A 1 119 ? -15.451 9.918 1.599 1.00 95.69 119 PHE A N 1
ATOM 933 C CA . PHE A 1 119 ? -14.678 10.221 0.395 1.00 95.69 119 PHE A CA 1
ATOM 934 C C . PHE A 1 119 ? -14.083 8.938 -0.208 1.00 95.69 119 PHE A C 1
ATOM 936 O O . PHE A 1 119 ? -12.878 8.690 -0.098 1.00 95.69 119 PHE A O 1
ATOM 943 N N . PRO A 1 120 ? -14.899 8.118 -0.899 1.00 93.06 120 PRO A N 1
ATOM 944 C CA . PRO A 1 120 ? -14.437 6.876 -1.524 1.00 93.06 120 PRO A CA 1
ATOM 945 C C . PRO A 1 120 ? -13.575 7.108 -2.777 1.00 93.06 120 PRO A C 1
ATOM 947 O O . PRO A 1 120 ? -13.027 6.160 -3.329 1.00 93.06 120 PRO A O 1
ATOM 950 N N . ILE A 1 121 ? -13.468 8.357 -3.237 1.00 95.00 121 ILE A N 1
ATOM 951 C CA . ILE A 1 121 ? -12.679 8.763 -4.403 1.00 95.00 121 ILE A CA 1
ATOM 952 C C . ILE A 1 121 ? -11.170 8.785 -4.112 1.00 95.00 121 ILE A C 1
ATOM 954 O O . ILE A 1 121 ? -10.737 8.655 -2.963 1.00 95.00 121 ILE A O 1
ATOM 958 N N . GLY A 1 122 ? -10.372 8.997 -5.158 1.00 97.25 122 GLY A N 1
ATOM 959 C CA . GLY A 1 122 ? -8.922 9.131 -5.048 1.00 97.25 122 GLY A CA 1
ATOM 960 C C . GLY A 1 122 ? -8.215 7.805 -4.772 1.00 97.25 122 GLY A C 1
ATOM 961 O O . GLY A 1 122 ? -8.759 6.734 -5.041 1.00 97.25 122 GLY A O 1
ATOM 962 N N . TYR A 1 123 ? -7.011 7.875 -4.211 1.00 98.56 123 TYR A N 1
ATOM 963 C CA . TYR A 1 123 ? -6.198 6.708 -3.870 1.00 98.56 123 TYR A CA 1
ATOM 964 C C . TYR A 1 123 ? -5.464 6.902 -2.540 1.00 98.56 123 TYR A C 1
ATOM 966 O O . TYR A 1 123 ? -5.327 8.026 -2.060 1.00 98.56 123 TYR A O 1
ATOM 974 N N . ILE A 1 124 ? -5.000 5.808 -1.934 1.00 98.56 124 ILE A N 1
ATOM 975 C CA . ILE A 1 124 ? -4.139 5.872 -0.748 1.00 98.56 124 ILE A CA 1
ATOM 976 C C . ILE A 1 124 ? -2.669 5.973 -1.158 1.00 98.56 124 ILE A C 1
ATOM 978 O O . ILE A 1 124 ? -2.091 5.030 -1.702 1.00 98.56 124 ILE A O 1
ATOM 982 N N . ASP A 1 125 ? -2.064 7.106 -0.859 1.00 98.31 125 ASP A N 1
ATOM 983 C CA . ASP A 1 125 ? -0.643 7.373 -0.979 1.00 98.31 125 ASP A CA 1
ATOM 984 C C . ASP A 1 125 ? 0.090 6.996 0.320 1.00 98.31 125 ASP A C 1
ATOM 986 O O . ASP A 1 125 ? -0.409 7.248 1.420 1.00 98.31 125 ASP A O 1
ATOM 990 N N . THR A 1 126 ? 1.274 6.382 0.224 1.00 96.88 126 THR A N 1
ATOM 991 C CA . THR A 1 126 ? 2.024 5.938 1.416 1.00 96.88 126 THR A CA 1
ATOM 992 C C . THR A 1 126 ? 2.679 7.073 2.199 1.00 96.88 126 THR A C 1
ATOM 994 O O . THR A 1 126 ? 3.118 6.846 3.324 1.00 96.88 126 THR A O 1
ATOM 997 N N . TRP A 1 127 ? 2.736 8.279 1.636 1.00 96.69 127 TRP A N 1
ATOM 998 C CA . TRP A 1 127 ? 3.191 9.483 2.319 1.00 96.69 127 TRP A CA 1
ATOM 999 C C . TRP A 1 127 ? 2.021 10.401 2.692 1.00 96.69 127 TRP A C 1
ATOM 1001 O O . TRP A 1 127 ? 1.949 10.829 3.840 1.00 96.69 127 TRP A O 1
ATOM 1011 N N . MET A 1 128 ? 1.091 10.662 1.764 1.00 97.69 128 MET A N 1
ATOM 1012 C CA . MET A 1 128 ? 0.001 11.640 1.928 1.00 97.69 128 MET A CA 1
ATOM 1013 C C . MET A 1 128 ? -1.337 11.065 2.422 1.00 97.69 128 MET A C 1
ATOM 1015 O O . MET A 1 128 ? -2.259 11.832 2.716 1.00 97.69 128 MET A O 1
ATOM 1019 N N . GLY A 1 129 ? -1.471 9.744 2.563 1.00 98.25 129 GLY A N 1
ATOM 1020 C CA . GLY A 1 129 ? -2.735 9.127 2.960 1.00 98.25 129 GLY A CA 1
ATOM 1021 C C . GLY A 1 129 ? -3.768 9.238 1.841 1.00 98.25 129 GLY A C 1
ATOM 1022 O O . GLY A 1 129 ? -3.482 8.895 0.700 1.00 98.25 129 GLY A O 1
ATOM 1023 N N . LEU A 1 130 ? -4.990 9.681 2.141 1.00 98.44 130 LEU A N 1
ATOM 1024 C CA . LEU A 1 130 ? -6.008 9.880 1.105 1.00 98.44 130 LEU A CA 1
ATOM 1025 C C . LEU A 1 130 ? -5.638 11.042 0.169 1.00 98.44 130 LEU A C 1
ATOM 1027 O O . LEU A 1 130 ? -5.742 12.206 0.551 1.00 98.44 130 LEU A O 1
ATOM 1031 N N . SER A 1 131 ? -5.314 10.711 -1.079 1.00 98.31 131 SER A N 1
ATOM 1032 C CA . SER A 1 131 ? -4.993 11.660 -2.146 1.00 98.31 131 SER A CA 1
ATOM 1033 C C . SER A 1 131 ? -6.134 11.743 -3.172 1.00 98.31 131 SER A C 1
ATOM 1035 O O . SER A 1 131 ? -6.584 10.707 -3.667 1.00 98.31 131 SER A O 1
ATOM 1037 N N . PRO A 1 132 ? -6.626 12.948 -3.526 1.00 97.25 132 PRO A N 1
ATOM 1038 C CA . PRO A 1 132 ? -7.888 13.109 -4.261 1.00 97.25 132 PRO A CA 1
ATOM 1039 C C . PRO A 1 132 ? -7.800 12.785 -5.759 1.00 97.25 132 PRO A C 1
ATOM 1041 O O . PRO A 1 132 ? -8.768 12.285 -6.332 1.00 97.25 132 PRO A O 1
ATOM 1044 N N . PHE A 1 133 ? -6.657 13.054 -6.395 1.00 97.88 133 PHE A N 1
ATOM 1045 C CA . PHE A 1 133 ? -6.468 12.897 -7.838 1.00 97.88 133 PHE A CA 1
ATOM 1046 C C . PHE A 1 133 ? -5.344 11.903 -8.116 1.00 97.88 133 PHE A C 1
ATOM 1048 O O . PHE A 1 133 ? -4.169 12.230 -7.962 1.00 97.88 133 PHE A O 1
ATOM 1055 N N . ILE A 1 134 ? -5.717 10.689 -8.529 1.00 98.00 134 ILE A N 1
ATOM 1056 C CA . ILE A 1 134 ? -4.758 9.619 -8.851 1.00 98.00 134 ILE A CA 1
ATOM 1057 C C . ILE A 1 134 ? -3.859 9.961 -10.043 1.00 98.00 134 ILE A C 1
ATOM 1059 O O . ILE A 1 134 ? -2.705 9.550 -10.079 1.00 98.00 134 ILE A O 1
ATOM 1063 N N . VAL A 1 135 ? -4.369 10.750 -10.989 1.00 98.25 135 VAL A N 1
ATOM 1064 C CA . VAL A 1 135 ? -3.572 11.349 -12.060 1.00 98.25 135 VAL A CA 1
ATOM 1065 C C . VAL A 1 135 ? -3.550 12.851 -11.840 1.00 98.25 135 VAL A C 1
ATOM 1067 O O . VAL A 1 135 ? -4.602 13.492 -11.812 1.00 98.25 135 VAL A O 1
ATOM 1070 N N . ASN A 1 136 ? -2.354 13.401 -11.668 1.00 98.06 136 ASN A N 1
ATOM 1071 C CA . ASN A 1 136 ? -2.113 14.832 -11.544 1.00 98.06 136 ASN A CA 1
ATOM 1072 C C . ASN A 1 136 ? -0.700 15.177 -12.059 1.00 98.06 136 ASN A C 1
ATOM 1074 O O . ASN A 1 136 ? 0.012 14.313 -12.564 1.00 98.06 136 ASN A O 1
ATOM 1078 N N . GLN A 1 137 ? -0.320 16.451 -11.991 1.00 97.38 137 GLN A N 1
ATOM 1079 C CA . GLN A 1 137 ? 0.906 16.990 -12.588 1.00 97.38 137 GLN A CA 1
ATOM 1080 C C . GLN A 1 137 ? 2.147 16.961 -11.679 1.00 97.38 137 GLN A C 1
ATOM 1082 O O . GLN A 1 137 ? 3.204 17.417 -12.107 1.00 97.38 137 GLN A O 1
ATOM 1087 N N . ILE A 1 138 ? 2.022 16.514 -10.426 1.00 97.56 138 ILE A N 1
ATOM 1088 C CA . ILE A 1 138 ? 3.090 16.594 -9.413 1.00 97.56 138 ILE A CA 1
ATOM 1089 C C . ILE A 1 138 ? 3.526 15.206 -8.948 1.00 97.56 138 ILE A C 1
ATOM 1091 O O . ILE A 1 138 ? 4.723 14.952 -8.855 1.00 97.56 138 ILE A O 1
ATOM 1095 N N . ASN A 1 139 ? 2.574 14.331 -8.628 1.00 97.81 139 ASN A N 1
ATOM 1096 C CA . ASN A 1 139 ? 2.832 13.014 -8.051 1.00 97.81 139 ASN A CA 1
ATOM 1097 C C . ASN A 1 139 ? 1.768 11.991 -8.478 1.00 97.81 139 ASN A C 1
ATOM 1099 O O . ASN A 1 139 ? 0.945 12.244 -9.364 1.00 97.81 139 ASN A O 1
ATOM 1103 N N . GLY A 1 140 ? 1.777 10.834 -7.824 1.00 97.62 140 GLY A N 1
ATOM 1104 C CA . GLY A 1 140 ? 0.851 9.741 -8.061 1.00 97.62 140 GLY A CA 1
ATOM 1105 C C . GLY A 1 140 ? 1.495 8.613 -8.855 1.00 97.62 140 GLY A C 1
ATOM 1106 O O . GLY A 1 140 ? 2.627 8.738 -9.324 1.00 97.62 140 GLY A O 1
ATOM 1107 N N . PRO A 1 141 ? 0.783 7.493 -9.048 1.00 97.69 141 PRO A N 1
ATOM 1108 C CA . PRO A 1 141 ? 1.395 6.248 -9.509 1.00 97.69 141 PRO A CA 1
ATOM 1109 C C . PRO A 1 141 ? 2.118 6.368 -10.853 1.00 97.69 141 PRO A C 1
ATOM 1111 O O . PRO A 1 141 ? 3.160 5.759 -11.049 1.00 97.69 141 PRO A O 1
ATOM 1114 N N . LEU A 1 142 ? 1.605 7.201 -11.763 1.00 97.25 142 LEU A N 1
ATOM 1115 C CA . LEU A 1 142 ? 2.203 7.414 -13.086 1.00 97.25 142 LEU A CA 1
ATOM 1116 C C . LEU A 1 142 ? 3.498 8.245 -13.065 1.00 97.25 142 LEU A C 1
ATOM 1118 O O . LEU A 1 142 ? 4.201 8.280 -14.070 1.00 97.25 142 LEU A O 1
ATOM 1122 N N . ILE A 1 143 ? 3.811 8.907 -11.948 1.00 98.38 143 ILE A N 1
ATOM 1123 C CA . ILE A 1 143 ? 5.044 9.680 -11.742 1.00 98.38 143 ILE A CA 1
ATOM 1124 C C . ILE A 1 143 ? 5.953 8.945 -10.750 1.00 98.38 143 ILE A C 1
ATOM 1126 O O . ILE A 1 143 ? 7.128 8.709 -11.030 1.00 98.38 143 ILE A O 1
ATOM 1130 N N . ASP A 1 144 ? 5.406 8.538 -9.607 1.00 98.19 144 ASP A N 1
ATOM 1131 C CA . ASP A 1 144 ? 6.172 7.996 -8.489 1.00 98.19 144 ASP A CA 1
ATOM 1132 C C . ASP A 1 144 ? 6.686 6.580 -8.765 1.00 98.19 144 ASP A C 1
ATOM 1134 O O . ASP A 1 144 ? 7.836 6.288 -8.444 1.00 98.19 144 ASP A O 1
ATOM 1138 N N . VAL A 1 145 ? 5.895 5.706 -9.404 1.00 97.75 145 VAL A N 1
ATOM 1139 C CA . VAL A 1 145 ? 6.328 4.323 -9.681 1.00 97.75 145 VAL A CA 1
ATOM 1140 C C . VAL A 1 145 ? 7.540 4.284 -10.619 1.00 97.75 145 VAL A C 1
ATOM 1142 O O . VAL A 1 145 ? 8.535 3.659 -10.242 1.00 97.75 145 VAL A O 1
ATOM 1145 N N . PRO A 1 146 ? 7.543 4.964 -11.787 1.00 97.69 146 PRO A N 1
ATOM 1146 C CA . PRO A 1 146 ? 8.736 5.028 -12.629 1.00 97.69 146 PRO A CA 1
ATOM 1147 C C . PRO A 1 146 ? 9.948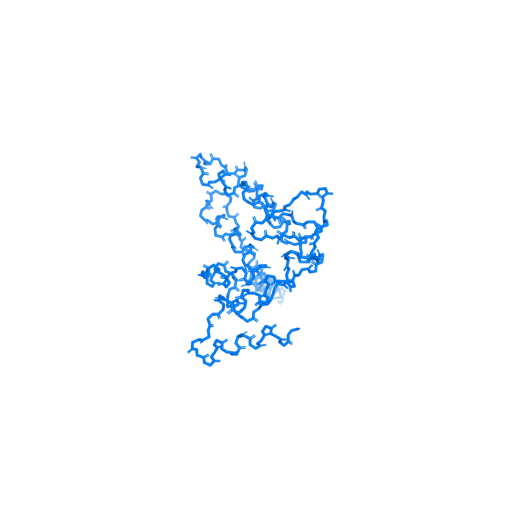 5.613 -11.899 1.00 97.69 146 PRO A C 1
ATOM 1149 O O . PRO A 1 146 ? 11.046 5.070 -12.016 1.00 97.69 146 PRO A O 1
ATOM 1152 N N . ASN A 1 147 ? 9.751 6.672 -11.105 1.00 98.06 147 ASN A N 1
ATOM 1153 C CA . ASN A 1 147 ? 10.829 7.268 -10.319 1.00 98.06 147 ASN A CA 1
ATOM 1154 C C . ASN A 1 147 ? 11.422 6.248 -9.340 1.00 98.06 147 ASN A C 1
ATOM 1156 O O . ASN A 1 147 ? 12.620 5.995 -9.398 1.00 98.06 147 ASN A O 1
ATOM 1160 N N . ILE A 1 148 ? 10.591 5.585 -8.530 1.00 98.19 148 ILE A N 1
ATOM 1161 C CA . ILE A 1 148 ? 11.015 4.538 -7.586 1.00 98.19 148 ILE A CA 1
ATOM 1162 C C . ILE A 1 148 ? 11.744 3.402 -8.307 1.00 98.19 148 ILE A C 1
ATOM 1164 O O . ILE A 1 148 ? 12.764 2.910 -7.819 1.00 98.19 148 ILE A O 1
ATOM 1168 N N . MET A 1 149 ? 11.246 2.968 -9.466 1.00 98.00 149 MET A N 1
ATOM 1169 C CA . MET A 1 149 ? 11.903 1.930 -10.257 1.00 98.00 149 MET A CA 1
ATOM 1170 C C . MET A 1 149 ? 13.306 2.368 -10.695 1.00 98.00 149 MET A C 1
ATOM 1172 O O . MET A 1 149 ? 14.237 1.576 -10.612 1.00 98.00 149 MET A O 1
ATOM 1176 N N . ILE A 1 150 ? 13.493 3.619 -11.114 1.00 97.75 150 ILE A N 1
ATOM 1177 C CA . ILE A 1 150 ? 14.798 4.125 -11.567 1.00 97.75 150 ILE A CA 1
ATOM 1178 C C . ILE A 1 150 ? 15.749 4.393 -10.389 1.00 97.75 150 ILE A C 1
ATOM 1180 O O . ILE A 1 150 ? 16.951 4.168 -10.516 1.00 97.75 150 ILE A O 1
ATOM 1184 N N . THR A 1 151 ? 15.242 4.874 -9.249 1.00 97.94 151 THR A N 1
ATOM 1185 C CA . THR A 1 151 ? 16.088 5.368 -8.149 1.00 97.94 151 THR A CA 1
ATOM 1186 C C . THR A 1 151 ? 16.276 4.390 -6.996 1.00 97.94 151 THR A C 1
ATOM 1188 O O . THR A 1 151 ? 17.290 4.469 -6.306 1.00 97.94 151 THR A O 1
ATOM 1191 N N . ASN A 1 152 ? 15.326 3.484 -6.751 1.00 98.12 152 ASN A N 1
ATOM 1192 C CA . ASN A 1 152 ? 15.316 2.633 -5.556 1.00 98.12 152 ASN A CA 1
ATOM 1193 C C . ASN A 1 152 ? 15.329 1.135 -5.865 1.00 98.12 152 ASN A C 1
ATOM 1195 O O . ASN A 1 152 ? 15.832 0.361 -5.047 1.00 98.12 152 ASN A O 1
ATOM 1199 N N . GLN A 1 153 ? 14.781 0.694 -7.002 1.00 98.06 153 GLN A N 1
ATOM 1200 C CA . GLN A 1 153 ? 14.842 -0.720 -7.361 1.00 98.06 153 GLN A CA 1
ATOM 1201 C C . GLN A 1 153 ? 16.276 -1.103 -7.727 1.00 98.06 153 GLN A C 1
ATOM 1203 O O . GLN A 1 153 ? 16.790 -0.743 -8.781 1.00 98.06 153 GLN A O 1
ATOM 1208 N N . GLN A 1 154 ? 16.922 -1.858 -6.843 1.00 96.94 154 GLN A N 1
ATOM 1209 C CA . GLN A 1 154 ? 18.266 -2.357 -7.093 1.00 96.94 154 GLN A CA 1
ATOM 1210 C C . GLN A 1 154 ? 18.265 -3.376 -8.236 1.00 96.94 154 GLN A C 1
ATOM 1212 O O . GLN A 1 154 ? 17.354 -4.197 -8.342 1.00 96.94 154 GLN A O 1
ATOM 1217 N N . ILE A 1 155 ? 19.309 -3.322 -9.065 1.00 97.81 155 ILE A N 1
ATOM 1218 C CA . ILE A 1 155 ? 19.582 -4.285 -10.133 1.00 97.81 155 ILE A CA 1
ATOM 1219 C C . ILE A 1 155 ? 21.022 -4.760 -9.956 1.00 97.81 155 ILE A C 1
ATOM 1221 O O . ILE A 1 155 ? 21.946 -4.202 -10.545 1.00 97.81 155 ILE A O 1
ATOM 1225 N N . ASN A 1 156 ? 21.219 -5.758 -9.092 1.00 97.75 156 ASN A N 1
ATOM 1226 C CA . ASN A 1 156 ? 22.551 -6.289 -8.786 1.00 97.75 156 ASN A CA 1
ATOM 1227 C C . ASN A 1 156 ? 22.849 -7.587 -9.545 1.00 97.75 156 ASN A C 1
ATOM 1229 O O . ASN A 1 156 ? 24.011 -7.932 -9.760 1.00 97.75 156 ASN A O 1
ATOM 1233 N N . ASP A 1 157 ? 21.805 -8.316 -9.942 1.00 98.31 157 ASP A N 1
ATOM 1234 C CA . ASP A 1 157 ? 21.920 -9.597 -10.625 1.00 98.31 157 ASP A CA 1
ATOM 1235 C C . ASP A 1 157 ? 20.821 -9.816 -11.686 1.00 98.31 157 ASP A C 1
ATOM 1237 O O . ASP A 1 157 ? 19.946 -8.982 -11.933 1.00 98.31 157 ASP A O 1
ATOM 1241 N N . ILE A 1 158 ? 20.879 -10.975 -12.349 1.00 98.44 158 ILE A N 1
ATOM 1242 C CA . ILE A 1 158 ? 19.927 -11.360 -13.402 1.00 98.44 158 ILE A CA 1
ATOM 1243 C C . ILE A 1 158 ? 18.499 -11.493 -12.858 1.00 98.44 158 ILE A C 1
ATOM 1245 O O . ILE A 1 158 ? 17.539 -11.265 -13.595 1.00 98.44 158 ILE A O 1
ATOM 1249 N N . LYS A 1 159 ? 18.328 -11.906 -11.601 1.00 98.12 159 LYS A N 1
ATOM 1250 C CA . LYS A 1 159 ? 17.004 -12.046 -11.001 1.00 98.12 159 LYS A CA 1
ATOM 1251 C C . LYS A 1 159 ? 16.389 -10.664 -10.781 1.00 98.12 159 LYS A C 1
ATOM 1253 O O . LYS A 1 159 ? 15.227 -10.482 -11.129 1.00 98.12 159 LYS A O 1
ATOM 1258 N N . ASP A 1 160 ? 17.150 -9.702 -10.274 1.00 98.19 160 ASP A N 1
ATOM 1259 C CA . ASP A 1 160 ? 16.675 -8.327 -10.103 1.00 98.19 160 ASP A CA 1
ATOM 1260 C C . ASP A 1 160 ? 16.283 -7.693 -11.445 1.00 98.19 160 ASP A C 1
ATOM 1262 O O . ASP A 1 160 ? 15.225 -7.075 -11.555 1.00 98.19 160 ASP A O 1
ATOM 1266 N N . ALA A 1 161 ? 17.084 -7.921 -12.494 1.00 98.31 161 ALA A N 1
ATOM 1267 C CA . ALA A 1 161 ? 16.764 -7.464 -13.845 1.00 98.31 161 ALA A CA 1
ATOM 1268 C C . ALA A 1 161 ? 15.446 -8.069 -14.366 1.00 98.31 161 ALA A C 1
ATOM 1270 O O . ALA A 1 161 ? 14.636 -7.372 -14.974 1.00 98.31 161 ALA A O 1
ATOM 1271 N N . LYS A 1 162 ? 15.191 -9.356 -14.093 1.00 98.44 162 LYS A N 1
ATOM 1272 C CA . LYS A 1 162 ? 13.916 -10.010 -14.434 1.00 98.44 162 LYS A CA 1
ATOM 1273 C C . LYS A 1 162 ? 12.744 -9.451 -13.634 1.00 98.44 162 LYS A C 1
ATOM 1275 O O . LYS A 1 162 ? 11.679 -9.257 -14.205 1.00 98.44 162 LYS A O 1
ATOM 1280 N N . ASP A 1 163 ? 12.931 -9.190 -12.342 1.00 98.25 163 ASP A N 1
ATOM 1281 C CA . ASP A 1 163 ? 11.909 -8.565 -11.497 1.00 98.25 163 ASP A CA 1
ATOM 1282 C C . ASP A 1 163 ? 11.564 -7.152 -12.017 1.00 98.25 163 ASP A C 1
ATOM 1284 O O . ASP A 1 163 ? 10.393 -6.783 -12.059 1.00 98.25 163 ASP A O 1
ATOM 1288 N N . TYR A 1 164 ? 12.563 -6.387 -12.475 1.00 98.38 164 TYR A N 1
ATOM 1289 C CA . TYR A 1 164 ? 12.369 -5.072 -13.096 1.00 98.38 164 TYR A CA 1
ATOM 1290 C C . TYR A 1 164 ? 11.558 -5.158 -14.391 1.00 98.38 164 TYR A C 1
ATOM 1292 O O . TYR A 1 164 ? 10.558 -4.460 -14.540 1.00 98.38 164 TYR A O 1
ATOM 1300 N N . ILE A 1 165 ? 11.945 -6.056 -15.303 1.00 98.19 165 ILE A N 1
ATOM 1301 C CA . ILE A 1 165 ? 11.224 -6.284 -16.565 1.00 98.19 165 ILE A CA 1
ATOM 1302 C C . ILE A 1 165 ? 9.786 -6.737 -16.295 1.00 98.19 165 ILE A C 1
ATOM 1304 O O . ILE A 1 165 ? 8.861 -6.227 -16.916 1.00 98.19 165 ILE A O 1
ATOM 1308 N N . ALA A 1 166 ? 9.570 -7.609 -15.307 1.00 97.56 166 ALA A N 1
ATOM 1309 C CA . ALA A 1 166 ? 8.232 -8.072 -14.950 1.00 97.56 166 ALA A CA 1
ATOM 1310 C C . ALA A 1 166 ? 7.281 -6.927 -14.556 1.00 97.56 166 ALA A C 1
ATOM 1312 O O . ALA A 1 166 ? 6.083 -7.041 -14.786 1.00 97.56 166 ALA A O 1
ATOM 1313 N N . ARG A 1 167 ? 7.787 -5.819 -13.993 1.00 97.06 167 ARG A N 1
ATOM 1314 C CA . ARG A 1 167 ? 6.972 -4.620 -13.728 1.00 97.06 167 ARG A CA 1
ATOM 1315 C C . ARG A 1 167 ? 6.626 -3.840 -14.997 1.00 97.06 167 ARG A C 1
ATOM 1317 O O . ARG A 1 167 ? 5.587 -3.196 -15.020 1.00 97.06 167 ARG A O 1
ATOM 1324 N N . LEU A 1 168 ? 7.478 -3.869 -16.019 1.00 96.19 168 LEU A N 1
ATOM 1325 C CA . LEU A 1 168 ? 7.260 -3.145 -17.276 1.00 96.19 168 LEU A CA 1
ATOM 1326 C C . LEU A 1 168 ? 6.313 -3.870 -18.236 1.00 96.19 168 LEU A C 1
ATOM 1328 O O . LEU A 1 168 ? 5.660 -3.218 -19.043 1.00 96.19 168 LEU A O 1
ATOM 1332 N N . ASP A 1 169 ? 6.242 -5.197 -18.145 1.00 92.19 169 ASP A N 1
ATOM 1333 C CA . ASP A 1 169 ? 5.430 -6.042 -19.031 1.00 92.19 169 ASP A CA 1
ATOM 1334 C C . ASP A 1 169 ? 3.942 -6.127 -18.618 1.00 92.19 169 ASP A C 1
ATOM 1336 O O . ASP A 1 169 ? 3.190 -6.932 -19.178 1.00 92.19 169 ASP A O 1
ATOM 1340 N N . HIS A 1 170 ? 3.523 -5.346 -17.616 1.00 71.75 170 HIS A N 1
ATOM 1341 C CA . HIS A 1 170 ? 2.183 -5.381 -17.025 1.00 71.75 170 HIS A CA 1
ATOM 1342 C C . HIS A 1 170 ? 1.159 -4.466 -17.706 1.00 71.75 170 HIS A C 1
ATOM 1344 O O . HIS A 1 170 ? 1.519 -3.341 -18.118 1.00 71.75 170 HIS A O 1
#

Foldseek 3Di:
DVVVVVVVVVVVVVVVVVVVVVVDPPPPQPLQDVVSLVLQLLCLVLLQVLLVCLLVVPDQSSNVHNSLQDDHDFPLVSQQSSLVSLVVSLVSLVVHPDPDVVSVVSNVVSNQQSDDPVQSAAGQDPVRRGDHDCDDDPDHCVPVSVVSLVPRQDDPDPVSVVSSVSNVVD

pLDDT: mean 87.75, std 19.48, range [35.91, 98.75]

Secondary structure (DSSP, 8-state):
-HHHHHHHHHHHHHHHHHHHHHT-------TT-HHHHHHHHHHHHHHH-HHHHHHHT--GGGTTS--TT-----SHHHHHHHHHHHHHHHHHHHH-----HHHHHHHHHHHHHH--TT---SEEETTTEEES-SS-SS-SHHHHHHHHHHHTS---SHHHHHHHHHHHT-